Protein AF-A0A9D6JMA8-F1 (afdb_monomer)

Solvent-accessible surface area (backbone atoms only — not comparable to full-atom values): 4807 Å² total; per-residue (Å²): 143,80,83,83,74,76,75,68,71,68,69,71,70,73,75,76,72,79,76,80,74,78,86,53,94,74,53,60,64,41,72,50,78,42,81,42,81,46,73,49,80,53,60,83,89,66,85,51,78,62,49,76,45,78,34,45,32,45,32,34,28,74,38,100,88,42,72,51,74,51,71,86

Foldseek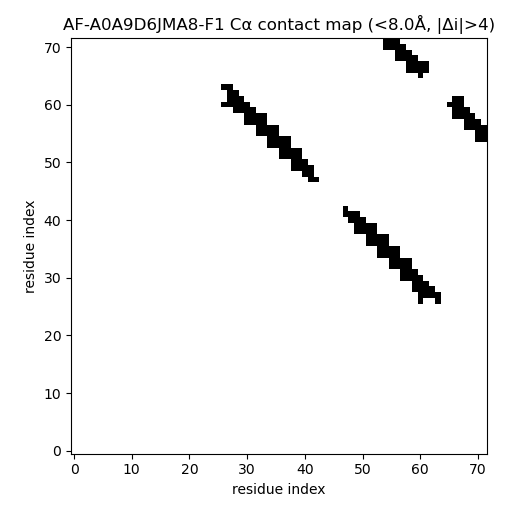 3Di:
DDDPPPPPPPVVVVPPPPPPPPDDPFQAFPKDKDWDKDWDDDDPVPPDDIDIDIKMKIKTHNHPVDIDIDMD

pLDDT: mean 75.68, std 19.54, range [40.31, 97.12]

Radius of gyration: 19.0 Å; Cα contacts (8 Å, |Δi|>4): 82; chains: 1; bounding box: 46×41×43 Å

Mean predicted aligned error: 13.51 Å

Secondary structure (DSSP, 8-state):
-------TTSGGGTT---------S--TT-EEEEEEEEEE---GGG----EEEEEEEEEEEEETTEEEEEE-

Sequence (72 aa):
MNKYMSLTPLISLLLVSNSLKVQAADDTGGLYFSPMLSYIKSDNDRQADDDFGLMLGFGKQLSDKWNVEASA

Structure (mmCIF, N/CA/C/O backbone):
data_AF-A0A9D6JMA8-F1
#
_entry.id   AF-A0A9D6JMA8-F1
#
loop_
_atom_site.group_PDB
_atom_site.id
_atom_site.type_symbol
_atom_site.label_atom_id
_atom_site.label_alt_id
_atom_site.label_comp_id
_atom_site.label_asym_id
_atom_site.label_entity_id
_atom_site.label_seq_id
_atom_site.pdbx_PDB_ins_code
_atom_site.Cartn_x
_atom_site.Cartn_y
_atom_site.Cartn_z
_atom_site.occupancy
_atom_site.B_iso_or_equiv
_atom_site.auth_seq_id
_atom_site.auth_comp_id
_atom_site.auth_asym_id
_atom_site.auth_atom_id
_atom_site.pdbx_PDB_model_num
ATOM 1 N N . MET A 1 1 ? 35.102 26.006 -19.632 1.00 46.09 1 MET A N 1
ATOM 2 C CA . MET A 1 1 ? 33.683 26.333 -19.389 1.00 46.09 1 MET A CA 1
ATOM 3 C C . MET A 1 1 ? 32.850 25.216 -20.001 1.00 46.09 1 MET A C 1
ATOM 5 O O . MET A 1 1 ? 32.827 25.127 -21.215 1.00 46.09 1 MET A O 1
ATOM 9 N N . ASN A 1 2 ? 32.291 24.313 -19.191 1.00 40.31 2 ASN A N 1
ATOM 10 C CA . ASN A 1 2 ? 31.096 23.538 -19.537 1.00 40.31 2 ASN A CA 1
ATOM 11 C C . ASN A 1 2 ? 30.461 22.988 -18.257 1.00 40.31 2 ASN A C 1
ATOM 13 O O . ASN A 1 2 ? 31.148 22.600 -17.317 1.00 40.31 2 ASN A O 1
ATOM 17 N N . LYS A 1 3 ? 29.139 23.135 -18.217 1.00 50.62 3 LYS A N 1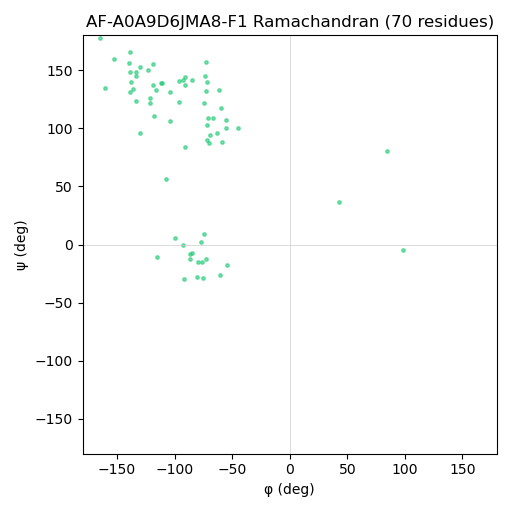
ATOM 18 C CA . LYS A 1 3 ? 28.275 23.247 -17.044 1.00 50.62 3 LYS A CA 1
ATOM 19 C C . LYS A 1 3 ? 28.150 21.919 -16.296 1.00 50.62 3 LYS A C 1
ATOM 21 O O . LYS A 1 3 ? 27.418 21.040 -16.737 1.00 50.62 3 LYS A O 1
ATOM 26 N N . TYR A 1 4 ? 28.750 21.828 -15.112 1.00 54.16 4 TYR A N 1
ATOM 27 C CA . TYR A 1 4 ? 28.220 20.955 -14.068 1.00 54.16 4 TYR A CA 1
ATOM 28 C C . TYR A 1 4 ? 26.915 21.589 -13.585 1.00 54.16 4 TYR A C 1
ATOM 30 O O . TYR A 1 4 ? 26.898 22.443 -12.699 1.00 54.16 4 TYR A O 1
ATOM 38 N N . MET A 1 5 ? 25.823 21.251 -14.266 1.00 49.62 5 MET A N 1
ATOM 39 C CA . MET A 1 5 ? 24.481 21.582 -13.819 1.00 49.62 5 MET A CA 1
ATOM 40 C C . MET A 1 5 ? 24.220 20.725 -12.579 1.00 49.62 5 MET A C 1
ATOM 42 O O . MET A 1 5 ? 23.907 19.545 -12.678 1.00 49.62 5 MET A O 1
ATOM 46 N N . SER A 1 6 ? 24.492 21.326 -11.421 1.00 56.19 6 SER A N 1
ATOM 47 C CA . SER A 1 6 ? 24.203 20.829 -10.079 1.00 56.19 6 SER A CA 1
ATOM 48 C C . SER A 1 6 ? 22.779 20.264 -10.025 1.00 56.19 6 SER A C 1
ATOM 50 O O . SER A 1 6 ? 21.807 21.009 -9.934 1.00 56.19 6 SER A O 1
ATOM 52 N N . LEU A 1 7 ? 22.666 18.937 -10.107 1.00 52.22 7 LEU A N 1
ATOM 53 C CA . LEU A 1 7 ? 21.426 18.164 -9.944 1.00 52.22 7 LEU A CA 1
ATOM 54 C C . LEU A 1 7 ? 20.986 18.073 -8.471 1.00 52.22 7 LEU A C 1
ATOM 56 O O . LEU A 1 7 ? 20.060 17.348 -8.120 1.00 52.22 7 LEU A O 1
ATOM 60 N N . THR A 1 8 ? 21.645 18.821 -7.593 1.00 53.62 8 THR A N 1
ATOM 61 C CA . THR A 1 8 ? 21.529 18.697 -6.146 1.00 53.62 8 THR A CA 1
ATOM 62 C C . THR A 1 8 ? 20.301 19.361 -5.499 1.00 53.62 8 THR A C 1
ATOM 64 O O . THR A 1 8 ? 20.026 18.991 -4.361 1.00 53.62 8 THR A O 1
ATOM 67 N N . PRO A 1 9 ? 19.513 20.279 -6.116 1.00 50.31 9 PRO A N 1
ATOM 68 C CA . PRO A 1 9 ? 18.361 20.844 -5.410 1.00 50.31 9 PRO A CA 1
ATOM 69 C C . PRO A 1 9 ? 17.070 20.015 -5.533 1.00 50.31 9 PRO A C 1
ATOM 71 O O . PRO A 1 9 ? 16.100 20.340 -4.856 1.00 50.31 9 PRO A O 1
ATOM 74 N N . LEU A 1 10 ? 17.016 18.962 -6.365 1.00 48.69 10 LEU A N 1
ATOM 75 C CA . LEU A 1 10 ? 15.767 18.204 -6.560 1.00 48.69 10 LEU A CA 1
ATOM 76 C C . LEU A 1 10 ? 15.491 17.183 -5.441 1.00 48.69 10 LEU A C 1
ATOM 78 O O . LEU A 1 10 ? 14.338 16.894 -5.142 1.00 48.69 10 LEU A O 1
ATOM 82 N N . ILE A 1 11 ? 16.539 16.666 -4.791 1.00 52.00 11 ILE A N 1
ATOM 83 C CA . ILE A 1 11 ? 16.423 15.644 -3.733 1.00 52.00 11 ILE A CA 1
ATOM 84 C C . ILE A 1 11 ? 15.925 16.257 -2.413 1.00 52.00 11 ILE A C 1
ATOM 86 O O . ILE A 1 11 ? 15.237 15.601 -1.634 1.00 52.00 11 ILE A O 1
ATOM 90 N N . SER A 1 12 ? 16.209 17.536 -2.166 1.00 48.00 12 SER A N 1
ATOM 91 C CA . SER A 1 12 ? 15.866 18.223 -0.916 1.00 48.00 12 SER A CA 1
ATOM 92 C C . SER A 1 12 ? 14.385 18.599 -0.785 1.00 48.00 12 SER A C 1
ATOM 94 O O . SER A 1 12 ? 13.943 18.885 0.325 1.00 48.00 12 SER A O 1
ATOM 96 N N . LEU A 1 13 ? 13.601 18.569 -1.871 1.00 48.66 13 LEU A N 1
ATOM 97 C CA . LEU A 1 13 ? 12.171 18.903 -1.823 1.00 48.66 13 LEU A CA 1
ATOM 98 C C . LEU A 1 13 ? 11.274 17.702 -1.463 1.00 48.66 13 LEU A C 1
ATOM 100 O O . LEU A 1 13 ? 10.111 17.894 -1.123 1.00 48.66 13 LEU A O 1
ATOM 104 N N . LEU A 1 14 ? 11.805 16.473 -1.481 1.00 49.69 14 LEU A N 1
ATOM 105 C CA . LEU A 1 14 ? 11.029 15.255 -1.205 1.00 49.69 14 LEU A CA 1
ATOM 106 C C . LEU A 1 14 ? 10.897 14.907 0.292 1.00 49.69 14 LEU A C 1
ATOM 108 O O . LEU A 1 14 ? 10.165 13.988 0.641 1.00 49.69 14 LEU A O 1
ATOM 112 N N . LEU A 1 15 ? 11.598 15.619 1.181 1.00 52.25 15 LEU A N 1
ATOM 113 C CA . LEU A 1 15 ? 11.718 15.271 2.608 1.00 52.25 15 LEU A CA 1
ATOM 114 C C . LEU A 1 15 ? 10.786 16.057 3.547 1.00 52.25 15 LEU A C 1
ATOM 116 O O . LEU A 1 15 ? 10.875 15.895 4.761 1.00 52.25 15 LEU A O 1
ATOM 120 N N . VAL A 1 16 ? 9.876 16.884 3.023 1.00 57.19 16 VAL A N 1
ATOM 121 C CA . VAL A 1 16 ? 8.909 17.640 3.846 1.00 57.19 16 VAL A CA 1
ATOM 122 C C . VAL A 1 16 ? 7.503 17.063 3.691 1.00 57.19 16 VAL A C 1
ATOM 124 O O . VAL A 1 16 ? 6.546 17.751 3.352 1.00 57.19 16 VAL A O 1
ATOM 127 N N . SER A 1 17 ? 7.350 15.774 3.970 1.00 53.97 17 SER A N 1
ATOM 128 C CA . SER A 1 17 ? 6.055 15.209 4.342 1.00 53.97 17 SER A CA 1
ATOM 129 C C . SER A 1 17 ? 5.944 15.279 5.862 1.00 53.97 17 SER A C 1
ATOM 131 O O . SER A 1 17 ? 6.250 14.334 6.584 1.00 53.97 17 SER A O 1
ATOM 133 N N . ASN A 1 18 ? 5.514 16.445 6.359 1.00 46.41 18 ASN A N 1
ATOM 134 C CA . ASN A 1 18 ? 4.966 16.551 7.707 1.00 46.41 18 ASN A CA 1
ATOM 135 C C . ASN A 1 18 ? 3.825 15.538 7.798 1.00 46.41 18 ASN A C 1
ATOM 137 O O . ASN A 1 18 ? 2.735 15.779 7.279 1.00 46.41 18 ASN A O 1
ATOM 141 N N . SER A 1 19 ? 4.086 14.384 8.408 1.00 53.03 19 SER A N 1
ATOM 142 C CA . SER A 1 19 ? 3.045 13.436 8.769 1.00 53.03 19 SER A CA 1
ATOM 143 C C . SER A 1 19 ? 2.171 14.162 9.784 1.00 53.03 19 SER A C 1
ATOM 145 O O . SER A 1 19 ? 2.531 14.259 10.958 1.00 53.03 19 SER A O 1
ATOM 147 N N . LEU A 1 20 ? 1.073 14.759 9.318 1.00 48.19 20 LEU A N 1
ATOM 148 C CA . LEU A 1 20 ? 0.010 15.287 10.159 1.00 48.19 20 LEU A CA 1
ATOM 149 C C . LEU A 1 20 ? -0.506 14.107 10.981 1.00 48.19 20 LEU A C 1
ATOM 151 O O . LEU A 1 20 ? -1.401 13.382 10.559 1.00 48.19 20 LEU A O 1
ATOM 155 N N . LYS A 1 21 ? 0.111 13.863 12.138 1.00 47.16 21 LYS A N 1
ATOM 156 C CA . LYS A 1 21 ? -0.424 12.937 13.122 1.00 47.16 21 LYS A CA 1
ATOM 157 C C . LYS A 1 21 ? -1.632 13.633 13.725 1.00 47.16 21 LYS A C 1
ATOM 159 O O . LYS A 1 21 ? -1.500 14.397 14.678 1.00 47.16 21 LYS A O 1
ATOM 164 N N . VAL A 1 22 ? -2.797 13.408 13.122 1.00 53.28 22 VAL A N 1
ATOM 165 C CA . VAL A 1 22 ? -4.067 13.529 13.834 1.00 53.28 22 VAL A CA 1
ATOM 166 C C . VAL A 1 22 ? -3.936 12.603 15.037 1.00 53.28 22 VAL A C 1
ATOM 168 O O . VAL A 1 22 ? -3.847 11.392 14.896 1.00 53.28 22 VAL A O 1
ATOM 171 N N . GLN A 1 23 ? -3.781 13.195 16.215 1.00 52.09 23 GLN A N 1
ATOM 172 C CA . GLN A 1 23 ? -3.810 12.475 17.477 1.00 52.09 23 GLN A CA 1
ATOM 173 C C . GLN A 1 23 ? -5.255 12.053 17.726 1.00 52.09 23 GLN A C 1
ATOM 175 O O . GLN A 1 23 ? -6.068 12.884 18.128 1.00 52.09 23 GLN A O 1
ATOM 180 N N . ALA A 1 24 ? -5.572 10.782 17.489 1.00 51.69 24 ALA A N 1
ATOM 181 C CA . ALA A 1 24 ? -6.773 10.165 18.024 1.00 51.69 24 ALA A CA 1
ATOM 182 C C . ALA A 1 24 ? -6.348 9.022 18.955 1.00 51.69 24 ALA A C 1
ATOM 184 O O . ALA A 1 24 ? -5.747 8.028 18.570 1.00 51.69 24 ALA A O 1
ATOM 185 N N . ALA A 1 25 ? -6.582 9.222 20.250 1.00 52.56 25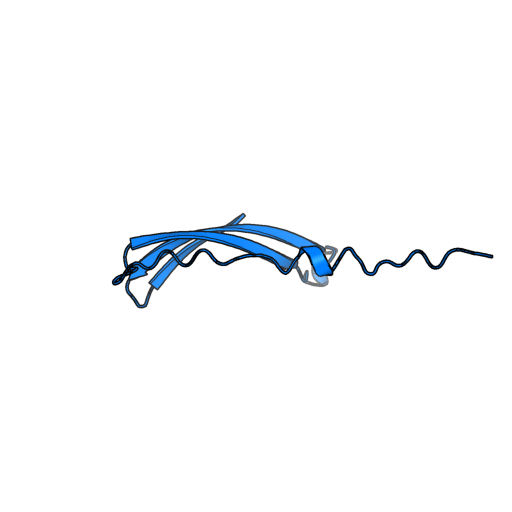 ALA A N 1
ATOM 186 C CA . ALA A 1 25 ? -6.515 8.141 21.214 1.00 52.56 25 ALA A CA 1
ATOM 187 C C . ALA A 1 25 ? -7.674 7.184 20.883 1.00 52.56 25 ALA A C 1
ATOM 189 O O . ALA A 1 25 ? -8.826 7.556 21.080 1.00 52.56 25 ALA A O 1
ATOM 190 N N . ASP A 1 26 ? -7.327 6.005 20.360 1.00 62.28 26 ASP A N 1
ATOM 191 C CA . ASP A 1 26 ? -8.178 5.021 19.666 1.00 62.28 26 ASP A CA 1
ATOM 192 C C . ASP A 1 26 ? -8.376 5.316 18.165 1.00 62.28 26 ASP A C 1
ATOM 194 O O . ASP A 1 26 ? -9.381 5.869 17.721 1.00 62.28 26 ASP A O 1
ATOM 198 N N . ASP A 1 27 ? -7.366 4.928 17.378 1.00 61.62 27 ASP A N 1
ATOM 199 C CA . ASP A 1 27 ? -7.341 5.024 15.913 1.00 61.62 27 ASP A CA 1
ATOM 200 C C . ASP A 1 27 ? -8.174 3.915 15.227 1.00 61.62 27 ASP A C 1
ATOM 202 O O . ASP A 1 27 ? -8.253 3.859 13.993 1.00 61.62 27 ASP A O 1
ATOM 206 N N . THR A 1 28 ? -8.843 3.032 15.989 1.00 72.62 28 THR A N 1
ATOM 207 C CA . THR A 1 28 ? -9.737 2.023 15.409 1.00 72.62 28 THR A CA 1
ATOM 208 C C . THR A 1 28 ? -10.859 2.703 14.624 1.00 72.62 28 THR A C 1
ATOM 210 O O . THR A 1 28 ? -11.696 3.424 15.160 1.00 72.62 28 THR A O 1
ATOM 213 N N . GLY A 1 29 ? -10.907 2.450 13.316 1.00 79.62 29 GLY A N 1
ATOM 214 C CA . GLY A 1 29 ? -11.853 3.074 12.393 1.00 79.62 29 GLY A CA 1
ATOM 215 C C . GLY A 1 29 ? -11.296 4.266 11.612 1.00 79.62 29 GLY A C 1
ATOM 216 O O . GLY A 1 29 ? -11.997 4.754 10.720 1.00 79.62 29 GLY A O 1
ATOM 217 N N . GLY A 1 30 ? -10.064 4.702 11.892 1.00 87.38 30 GLY A N 1
ATOM 218 C CA . GLY A 1 30 ? -9.398 5.794 11.188 1.00 87.38 30 GLY A CA 1
ATOM 219 C C . GLY A 1 30 ? -9.205 5.500 9.699 1.00 87.38 30 GLY A C 1
ATOM 220 O O . GLY A 1 30 ? -8.774 4.410 9.319 1.00 87.38 30 GLY A O 1
ATOM 221 N N . LEU A 1 31 ? -9.543 6.479 8.857 1.00 92.25 31 LEU A N 1
ATOM 222 C CA . LEU A 1 31 ? -9.259 6.466 7.421 1.00 92.25 31 LEU A CA 1
ATOM 223 C C . LEU A 1 31 ? -7.932 7.173 7.158 1.00 92.25 31 LEU A C 1
ATOM 225 O O . LEU A 1 31 ? -7.654 8.207 7.768 1.00 92.25 31 LEU A O 1
ATOM 229 N N . TYR A 1 32 ? -7.143 6.654 6.223 1.00 89.50 32 TYR A N 1
ATOM 230 C CA . TYR A 1 32 ? -5.863 7.248 5.852 1.00 89.50 32 TYR A CA 1
ATOM 231 C C . TYR A 1 32 ? -5.621 7.210 4.341 1.00 89.50 32 TYR A C 1
ATOM 233 O O . TYR A 1 32 ? -6.157 6.369 3.619 1.00 89.50 32 TYR A O 1
ATOM 241 N N . PHE A 1 33 ? -4.775 8.135 3.885 1.00 94.31 33 PHE A N 1
ATOM 242 C CA . PHE A 1 33 ? -4.226 8.168 2.531 1.00 94.31 33 PHE A CA 1
ATOM 243 C C . PHE A 1 33 ? -2.726 7.876 2.580 1.00 94.31 33 PHE A C 1
ATOM 245 O O . PHE A 1 33 ? -2.024 8.386 3.455 1.00 94.31 33 PHE A O 1
ATOM 252 N N . SER A 1 34 ? -2.244 7.074 1.633 1.00 93.00 34 SER A N 1
ATOM 253 C CA . SER A 1 34 ? -0.873 6.562 1.589 1.00 93.00 34 SER A CA 1
ATOM 254 C C . SER A 1 34 ? -0.251 6.797 0.209 1.00 93.00 34 SER A C 1
ATOM 256 O O . SER A 1 34 ? -0.496 6.018 -0.713 1.00 93.00 34 SER A O 1
ATOM 258 N N . PRO A 1 35 ? 0.520 7.879 0.004 1.00 92.50 35 PRO A N 1
ATOM 259 C CA . PRO A 1 35 ? 1.316 8.025 -1.206 1.00 92.50 35 PRO A CA 1
ATOM 260 C C . PRO A 1 35 ? 2.511 7.073 -1.177 1.00 92.50 35 PRO A C 1
ATOM 262 O O . PRO A 1 35 ? 3.240 7.007 -0.186 1.00 92.50 35 PRO A O 1
ATOM 265 N N . MET A 1 36 ? 2.726 6.352 -2.273 1.00 91.31 36 MET A N 1
ATOM 266 C CA . MET A 1 36 ? 3.735 5.303 -2.367 1.00 91.31 36 MET A CA 1
ATOM 267 C C . MET A 1 36 ? 4.548 5.429 -3.654 1.00 91.31 36 MET A C 1
ATOM 269 O O . MET A 1 36 ? 4.036 5.795 -4.711 1.00 91.31 36 MET A O 1
ATOM 273 N N . LEU A 1 37 ? 5.830 5.087 -3.554 1.00 95.31 37 LEU A N 1
ATOM 274 C CA . LEU A 1 37 ? 6.687 4.802 -4.697 1.00 95.31 37 LEU A CA 1
ATOM 275 C C . LEU A 1 37 ? 6.860 3.283 -4.768 1.00 95.31 37 LEU A C 1
ATOM 277 O O . LEU A 1 37 ? 7.164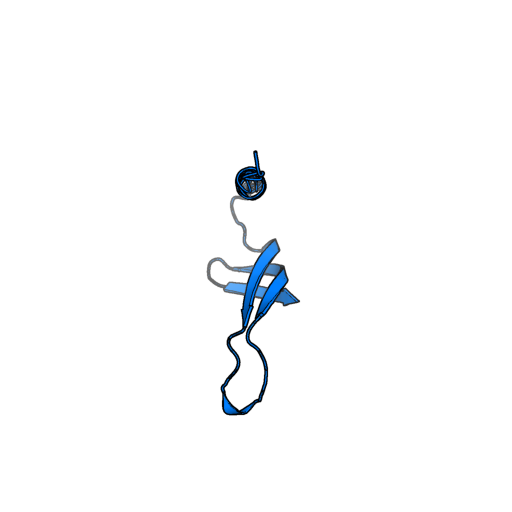 2.643 -3.762 1.00 95.31 37 LEU A O 1
ATOM 281 N N . SER A 1 38 ? 6.661 2.720 -5.948 1.00 91.75 38 SER A N 1
ATOM 282 C CA . SER A 1 38 ? 6.746 1.290 -6.226 1.00 91.75 38 SER A CA 1
ATOM 283 C C . SER A 1 38 ? 7.835 1.016 -7.258 1.00 91.75 38 S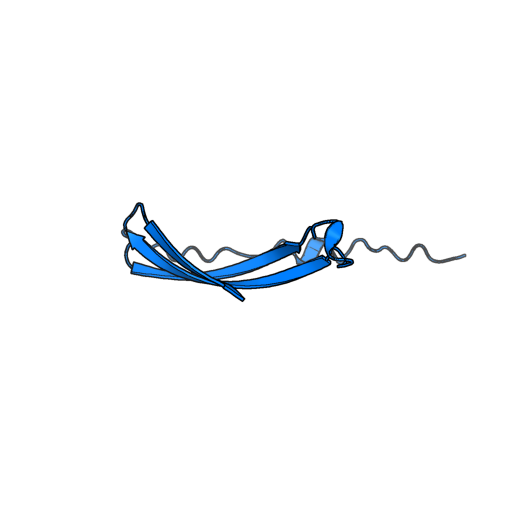ER A C 1
ATOM 285 O O . SER A 1 38 ? 8.189 1.893 -8.046 1.00 91.75 38 SER A O 1
ATOM 287 N N . TYR A 1 39 ? 8.365 -0.203 -7.236 1.00 92.88 39 TYR A N 1
ATOM 288 C CA . TYR A 1 39 ? 9.251 -0.735 -8.262 1.00 92.88 39 TYR A CA 1
ATOM 289 C C . TYR A 1 39 ? 8.773 -2.138 -8.621 1.00 92.88 39 TYR A C 1
ATOM 291 O O . TYR A 1 39 ? 8.632 -2.994 -7.742 1.00 92.88 39 TYR A O 1
ATOM 299 N N . ILE A 1 40 ? 8.495 -2.355 -9.899 1.00 92.12 40 ILE A N 1
ATOM 300 C CA . ILE A 1 40 ? 8.059 -3.634 -10.439 1.00 92.12 40 ILE A CA 1
ATOM 301 C C . ILE A 1 40 ? 9.287 -4.335 -10.991 1.00 92.12 40 ILE A C 1
ATOM 303 O O . ILE A 1 40 ? 9.963 -3.810 -11.870 1.00 92.12 40 ILE A O 1
ATOM 307 N N . LYS A 1 41 ? 9.539 -5.538 -10.471 1.00 92.06 41 LYS A N 1
ATOM 308 C CA . LYS A 1 41 ? 10.482 -6.480 -11.058 1.00 92.06 41 LYS A CA 1
ATOM 309 C C . LYS A 1 41 ? 9.703 -7.572 -11.781 1.00 92.06 41 LYS A C 1
ATOM 311 O O . LYS A 1 41 ? 9.070 -8.415 -11.138 1.00 92.06 41 LYS A O 1
ATOM 316 N N . SER A 1 42 ? 9.723 -7.516 -13.098 1.00 91.06 42 SER A N 1
ATOM 317 C CA . SER A 1 42 ? 9.082 -8.462 -13.992 1.00 91.06 42 SER A CA 1
ATOM 318 C C . SER A 1 42 ? 9.859 -9.779 -14.027 1.00 91.06 42 SER A C 1
ATOM 320 O O . SER A 1 42 ? 11.082 -9.821 -13.903 1.00 91.06 42 SER A O 1
ATOM 322 N N . ASP A 1 43 ? 9.131 -10.888 -14.163 1.00 85.62 43 ASP A N 1
ATOM 323 C CA . ASP A 1 43 ? 9.759 -12.183 -14.419 1.00 85.62 43 ASP A CA 1
ATOM 324 C C . ASP A 1 43 ? 10.303 -12.210 -15.854 1.00 85.62 43 ASP A C 1
ATOM 326 O O . ASP A 1 43 ? 9.650 -11.722 -16.785 1.00 85.62 43 ASP A O 1
ATOM 330 N N . ASN A 1 44 ? 11.482 -12.800 -16.034 1.00 78.50 44 ASN A N 1
ATOM 331 C CA . ASN A 1 44 ? 12.250 -12.759 -17.278 1.00 78.50 44 ASN A CA 1
ATOM 332 C C . ASN A 1 44 ? 11.494 -13.388 -18.459 1.00 78.50 44 ASN A C 1
ATOM 334 O O . ASN A 1 44 ? 11.705 -13.009 -19.611 1.00 78.50 44 ASN A O 1
ATOM 338 N N . ASP A 1 45 ? 10.583 -14.319 -18.176 1.00 79.25 45 ASP A N 1
ATOM 339 C CA . ASP A 1 45 ? 9.816 -15.041 -19.191 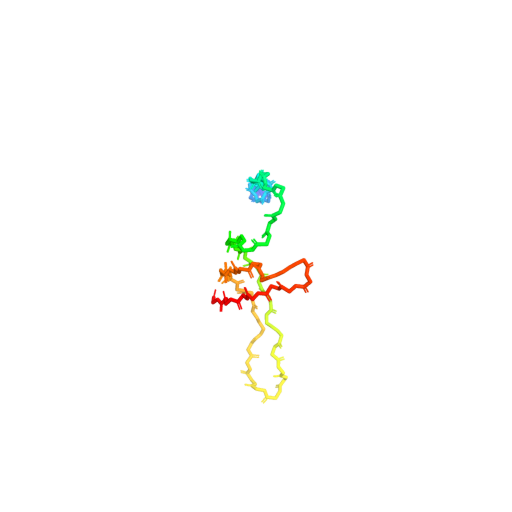1.00 79.25 45 ASP A CA 1
ATOM 340 C C . ASP A 1 45 ? 8.732 -14.179 -19.860 1.00 79.25 45 ASP A C 1
ATOM 342 O O . ASP A 1 45 ? 8.160 -14.577 -20.877 1.00 79.25 45 ASP A O 1
ATOM 346 N N . ARG A 1 46 ? 8.426 -12.995 -19.311 1.00 70.50 46 ARG A N 1
ATOM 347 C CA . ARG A 1 46 ? 7.325 -12.147 -19.796 1.00 70.50 46 ARG A CA 1
ATOM 348 C C . ARG A 1 46 ? 7.717 -11.095 -20.833 1.00 70.50 46 ARG A C 1
ATOM 350 O O . ARG A 1 46 ? 6.820 -10.390 -21.283 1.00 70.50 46 ARG A O 1
ATOM 357 N N . GLN A 1 47 ? 8.992 -10.988 -21.232 1.00 76.81 47 GLN A N 1
ATOM 358 C CA . GLN A 1 47 ? 9.493 -9.885 -22.085 1.00 76.81 47 GLN A CA 1
ATOM 359 C C . GLN A 1 47 ? 8.942 -8.509 -21.656 1.00 76.81 47 GLN A C 1
ATOM 361 O O . GLN A 1 47 ? 8.595 -7.676 -22.491 1.00 76.81 47 GLN A O 1
ATOM 366 N N . ALA A 1 48 ? 8.792 -8.304 -20.350 1.00 83.00 48 ALA A N 1
ATOM 367 C CA . ALA A 1 48 ? 8.283 -7.073 -19.775 1.00 83.00 48 ALA A CA 1
ATOM 368 C C . ALA A 1 48 ? 9.424 -6.379 -19.041 1.00 83.00 48 ALA A C 1
ATOM 370 O O . ALA A 1 48 ? 10.215 -7.042 -18.369 1.00 83.00 48 ALA A O 1
ATOM 371 N N . ASP A 1 49 ? 9.491 -5.061 -19.183 1.00 86.44 49 ASP A N 1
ATOM 372 C CA . ASP A 1 49 ? 10.496 -4.256 -18.508 1.00 86.44 49 ASP A CA 1
ATOM 373 C C . ASP A 1 49 ? 10.187 -4.137 -17.006 1.00 86.44 49 ASP A C 1
ATOM 375 O O . ASP A 1 49 ? 9.047 -4.301 -16.552 1.00 86.44 49 ASP A O 1
ATOM 379 N N . ASP A 1 50 ? 11.234 -3.855 -16.237 1.00 91.94 50 ASP A N 1
ATOM 380 C CA . ASP A 1 50 ? 11.129 -3.421 -14.848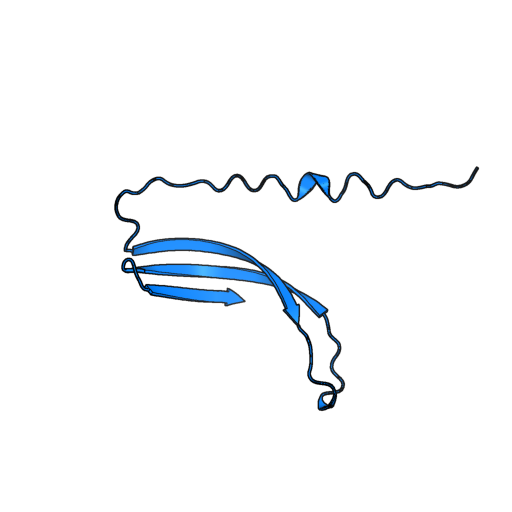 1.00 91.94 50 ASP A CA 1
ATOM 381 C C . ASP A 1 50 ? 10.917 -1.905 -14.819 1.00 91.94 50 ASP A C 1
ATOM 383 O O . ASP A 1 50 ? 11.562 -1.186 -15.586 1.00 91.94 50 ASP A O 1
ATOM 387 N N . ASP A 1 51 ? 10.076 -1.394 -13.918 1.00 93.25 51 ASP A N 1
ATOM 388 C CA . ASP A 1 51 ? 9.819 0.051 -13.865 1.00 93.25 51 ASP A CA 1
ATOM 389 C C . ASP A 1 51 ? 9.423 0.564 -12.477 1.00 93.25 51 ASP A C 1
ATOM 391 O O . ASP A 1 51 ? 8.971 -0.186 -11.607 1.00 93.25 51 ASP A O 1
ATOM 395 N N . PHE A 1 52 ? 9.595 1.869 -12.273 1.00 95.25 52 PHE A N 1
ATOM 396 C CA . PHE A 1 52 ? 9.101 2.590 -11.108 1.00 95.25 52 PHE A CA 1
ATOM 397 C C . PHE A 1 52 ? 7.702 3.154 -11.360 1.00 95.25 52 PHE A C 1
ATOM 399 O O . PHE A 1 52 ? 7.393 3.651 -12.438 1.00 95.25 52 PHE A O 1
ATOM 406 N N . GLY A 1 53 ? 6.871 3.164 -10.320 1.00 92.88 53 GLY A N 1
ATOM 407 C CA . GLY A 1 53 ? 5.522 3.721 -10.384 1.00 92.88 53 GLY A CA 1
ATOM 408 C C . GLY A 1 53 ? 5.168 4.513 -9.136 1.00 92.88 53 GLY A C 1
ATOM 409 O O . GLY A 1 53 ? 5.612 4.187 -8.036 1.00 92.88 53 GLY A O 1
ATOM 410 N N . LEU A 1 54 ? 4.337 5.540 -9.291 1.00 95.00 54 LEU A N 1
ATOM 411 C CA . LEU A 1 54 ? 3.668 6.182 -8.163 1.00 95.00 54 LEU A CA 1
ATOM 412 C C . LEU A 1 54 ? 2.329 5.494 -7.929 1.00 95.00 54 LEU A C 1
ATOM 414 O O . LEU A 1 54 ? 1.614 5.218 -8.888 1.00 95.00 54 LEU A O 1
ATOM 418 N N . MET A 1 55 ? 1.998 5.255 -6.666 1.00 92.31 55 MET A N 1
ATOM 419 C CA . MET A 1 55 ? 0.724 4.674 -6.258 1.00 92.31 55 MET A CA 1
ATOM 420 C C . MET A 1 55 ? 0.095 5.508 -5.147 1.00 92.31 55 MET A C 1
ATOM 422 O O . MET A 1 55 ? 0.791 6.154 -4.353 1.00 92.31 55 MET A O 1
ATOM 426 N N . LEU A 1 56 ? -1.228 5.469 -5.068 1.00 94.69 56 LEU A N 1
ATOM 427 C CA . LEU A 1 56 ? -1.998 6.037 -3.972 1.00 94.69 56 LEU A CA 1
ATOM 428 C C . LEU A 1 56 ? -2.831 4.937 -3.317 1.00 94.69 56 LEU A C 1
ATOM 430 O O . LEU A 1 56 ? -3.657 4.290 -3.954 1.00 94.69 56 LEU A O 1
ATOM 434 N N . GLY A 1 57 ? -2.616 4.748 -2.020 1.00 94.31 57 GLY A N 1
ATOM 435 C CA . GLY A 1 57 ? -3.416 3.887 -1.164 1.00 94.31 57 GLY A CA 1
ATOM 436 C C . GLY A 1 57 ? -4.476 4.685 -0.415 1.00 94.31 57 GLY A C 1
ATOM 437 O O . GLY A 1 57 ? -4.218 5.789 0.074 1.00 94.31 57 GLY A O 1
ATOM 438 N N . PHE A 1 58 ? -5.661 4.104 -0.286 1.00 95.69 58 PHE A N 1
ATOM 439 C CA . PHE A 1 58 ? -6.675 4.525 0.669 1.00 95.69 58 PHE A CA 1
ATOM 440 C C . PHE A 1 58 ? -7.005 3.349 1.578 1.00 95.69 58 PHE A C 1
ATOM 442 O O . PHE A 1 58 ? -7.337 2.258 1.102 1.00 95.69 58 PHE A O 1
ATOM 449 N N . GLY A 1 59 ? -6.912 3.566 2.885 1.00 94.06 59 GLY A N 1
ATOM 450 C CA . GLY A 1 59 ? -7.070 2.498 3.856 1.00 94.06 59 GLY A CA 1
ATOM 451 C C . GLY A 1 59 ? -7.877 2.893 5.076 1.00 94.06 59 GLY A C 1
ATOM 452 O O . GLY A 1 59 ? -8.153 4.067 5.335 1.00 94.06 59 GLY A O 1
ATOM 453 N N . LYS A 1 60 ? -8.277 1.863 5.818 1.00 93.00 60 LYS A N 1
ATOM 454 C CA . LYS A 1 60 ? -9.009 1.978 7.073 1.00 93.00 60 LYS A CA 1
ATOM 455 C C . LYS A 1 60 ? -8.441 1.019 8.106 1.00 93.00 60 LYS A C 1
ATOM 457 O O . LYS A 1 60 ? -8.297 -0.174 7.825 1.00 93.00 60 LYS A O 1
ATOM 462 N N . GLN A 1 61 ? -8.219 1.511 9.319 1.00 93.06 61 GLN A N 1
ATOM 463 C CA . GLN A 1 61 ? -7.959 0.645 10.461 1.00 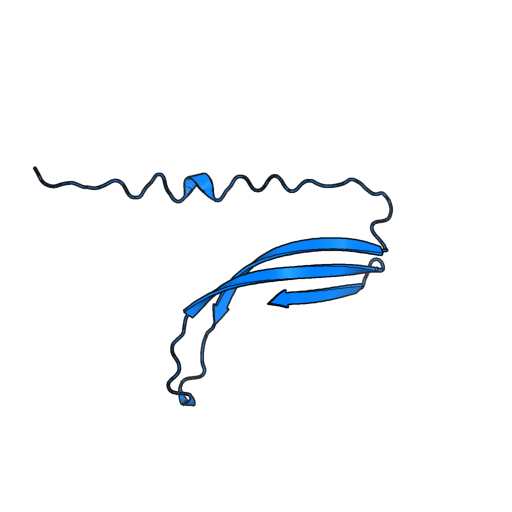93.06 61 GLN A CA 1
ATOM 464 C C . GLN A 1 61 ? -9.256 -0.022 10.924 1.00 93.06 61 GLN A C 1
ATOM 466 O O . GLN A 1 61 ? -10.238 0.648 11.237 1.00 93.06 61 GLN A O 1
ATOM 471 N N . LEU A 1 62 ? -9.287 -1.353 10.940 1.00 91.12 62 LEU A N 1
ATOM 472 C CA . LEU A 1 62 ? -10.444 -2.134 11.390 1.00 91.12 62 LEU A CA 1
ATOM 473 C C . LEU A 1 62 ? -10.364 -2.467 12.885 1.00 91.12 62 LEU A C 1
ATOM 475 O O . LEU A 1 62 ? -11.395 -2.639 13.526 1.00 91.12 62 LEU A O 1
ATOM 479 N N . SER A 1 63 ? -9.146 -2.590 13.417 1.00 89.44 63 SER A N 1
ATOM 480 C CA . SER A 1 63 ? -8.831 -2.815 14.835 1.00 89.44 63 SER A CA 1
ATOM 481 C C . SER A 1 63 ? -7.348 -2.528 15.084 1.00 89.44 63 SER A C 1
ATOM 483 O O . SER A 1 63 ? -6.587 -2.354 14.131 1.00 89.44 63 SER A O 1
ATOM 485 N N . ASP A 1 64 ? -6.890 -2.627 16.328 1.00 87.50 64 ASP A N 1
ATOM 486 C CA . ASP A 1 64 ? -5.464 -2.545 16.694 1.00 87.50 64 ASP A CA 1
ATOM 487 C C . ASP A 1 64 ? -4.541 -3.526 15.944 1.00 87.50 64 ASP A C 1
ATOM 489 O O . ASP A 1 64 ? -3.323 -3.364 15.951 1.00 87.50 64 ASP A O 1
ATOM 493 N N . LYS A 1 65 ? -5.098 -4.576 15.323 1.00 93.19 65 LYS A N 1
ATOM 494 C CA . LYS A 1 65 ? -4.332 -5.639 14.649 1.00 93.19 65 LYS A CA 1
ATOM 495 C C . LYS A 1 65 ? -4.553 -5.714 13.143 1.00 93.19 65 LYS A C 1
ATOM 497 O O . LYS A 1 65 ? -3.846 -6.469 12.482 1.00 93.19 65 LYS A O 1
ATOM 502 N N . TRP A 1 66 ? -5.542 -5.000 12.608 1.00 95.25 66 TRP A N 1
ATOM 503 C CA . TRP A 1 66 ? -5.982 -5.186 11.226 1.00 95.25 66 TRP A CA 1
ATOM 504 C C . TRP A 1 66 ? -6.275 -3.865 10.536 1.00 95.25 66 TRP A C 1
ATOM 506 O O . TRP A 1 66 ? -7.069 -3.069 11.034 1.00 95.25 66 TRP A O 1
ATOM 516 N N . ASN A 1 67 ? -5.724 -3.727 9.3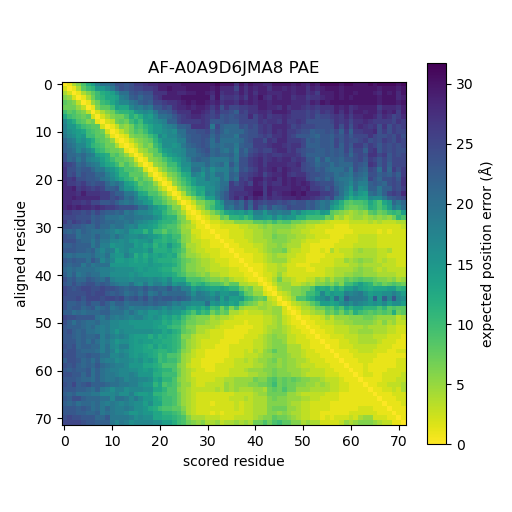32 1.00 94.44 67 ASN A N 1
ATOM 517 C CA . ASN A 1 67 ? -6.016 -2.662 8.383 1.00 94.44 67 ASN A CA 1
ATOM 518 C C . ASN A 1 67 ? -6.493 -3.283 7.070 1.00 94.44 67 ASN A C 1
ATOM 520 O O . ASN A 1 67 ? -6.077 -4.386 6.710 1.00 94.44 67 ASN A O 1
ATOM 524 N N . VAL A 1 68 ? -7.344 -2.559 6.353 1.00 96.31 68 VAL A N 1
ATOM 525 C CA . VAL A 1 68 ? -7.682 -2.857 4.960 1.00 96.31 68 VAL A CA 1
ATOM 526 C C . VAL A 1 68 ? -7.259 -1.678 4.099 1.00 96.31 68 VAL A C 1
ATOM 528 O O . VAL A 1 68 ? -7.479 -0.531 4.482 1.00 96.31 68 VAL A O 1
ATOM 531 N N . GLU A 1 69 ? -6.658 -1.958 2.949 1.00 95.75 69 GLU A N 1
ATOM 532 C CA . GLU A 1 69 ? -6.174 -0.942 2.020 1.00 95.75 69 GLU A CA 1
ATOM 533 C C . GLU A 1 69 ? -6.504 -1.336 0.582 1.00 95.75 69 GLU A C 1
ATOM 535 O O . GLU A 1 69 ? -6.397 -2.506 0.208 1.00 95.75 69 GLU A O 1
ATOM 540 N N . ALA A 1 70 ? -6.902 -0.346 -0.213 1.00 97.12 70 ALA A N 1
ATOM 541 C CA . ALA A 1 70 ? -6.966 -0.437 -1.662 1.00 97.12 70 ALA A CA 1
ATOM 542 C C . ALA A 1 70 ? -5.977 0.571 -2.255 1.00 97.12 70 ALA A C 1
ATOM 544 O O . ALA A 1 70 ? -5.955 1.728 -1.833 1.00 97.12 70 ALA A O 1
ATOM 545 N N . SER A 1 71 ? -5.178 0.138 -3.227 1.00 94.81 71 SER A N 1
ATOM 546 C CA . SER A 1 71 ? -4.168 0.971 -3.878 1.00 94.81 71 SER A CA 1
ATOM 547 C C . SER A 1 71 ? -4.221 0.842 -5.396 1.00 94.81 71 SER A C 1
ATOM 549 O O . SER A 1 71 ? -4.609 -0.201 -5.931 1.00 94.81 71 SER A O 1
ATOM 551 N N . ALA A 1 72 ? -3.871 1.935 -6.073 1.00 89.12 72 ALA A N 1
ATOM 552 C CA . ALA A 1 72 ? -3.785 2.044 -7.525 1.00 89.12 72 ALA A CA 1
ATOM 553 C C . ALA A 1 72 ? -2.650 2.989 -7.928 1.00 89.12 72 ALA A C 1
ATOM 555 O O . ALA A 1 72 ? -2.299 3.871 -7.107 1.00 89.12 72 ALA A O 1
#